Protein AF-A0A7Y5SRL6-F1 (afdb_monomer)

Solvent-accessible surface area (backbone atoms only — not comparable to full-atom values): 5273 Å² total; per-residue (Å²): 142,80,89,80,72,87,69,81,83,75,70,75,92,78,57,76,86,70,64,71,81,73,77,73,58,61,68,59,54,53,50,54,50,38,70,79,36,74,81,62,49,50,68,55,53,49,52,56,35,41,76,72,73,42,84,72,62,64,68,59,42,42,52,50,53,50,51,49,50,54,54,62,57,62,74,74,70,82,86,131

Structure (mmCIF, N/CA/C/O backbone):
data_AF-A0A7Y5SRL6-F1
#
_entry.id   AF-A0A7Y5SRL6-F1
#
loop_
_atom_site.group_PDB
_atom_site.id
_atom_site.type_symbol
_atom_site.label_atom_id
_atom_site.label_alt_id
_atom_site.label_comp_id
_atom_site.label_asym_id
_atom_site.label_entity_id
_atom_site.label_seq_id
_atom_site.pdbx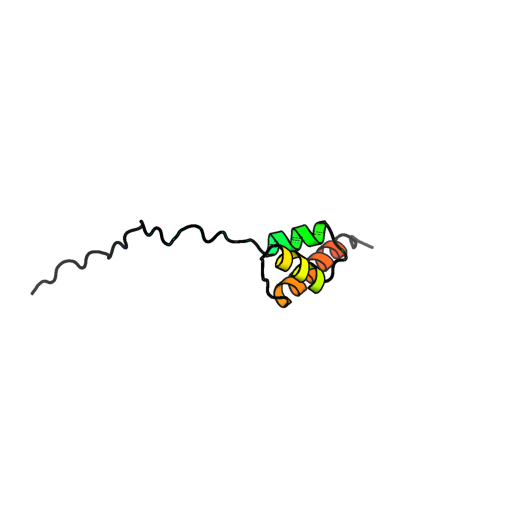_PDB_ins_code
_atom_site.Cartn_x
_atom_site.Cartn_y
_atom_site.Cartn_z
_atom_site.occupancy
_atom_site.B_iso_or_equiv
_atom_site.auth_seq_id
_atom_site.auth_comp_id
_atom_site.auth_asym_id
_atom_site.auth_atom_id
_atom_site.pdbx_PDB_model_num
ATOM 1 N N . MET A 1 1 ? 0.890 -31.923 56.245 1.00 51.62 1 MET A N 1
ATOM 2 C CA . MET A 1 1 ? 1.456 -30.749 55.544 1.00 51.62 1 MET A CA 1
ATOM 3 C C . MET A 1 1 ? 1.149 -31.017 54.091 1.00 51.62 1 MET A C 1
ATOM 5 O O . MET A 1 1 ? 1.918 -31.717 53.457 1.00 51.62 1 MET A O 1
ATOM 9 N N . ASP A 1 2 ? -0.010 -30.577 53.597 1.00 49.06 2 ASP A N 1
ATOM 10 C CA . ASP A 1 2 ? 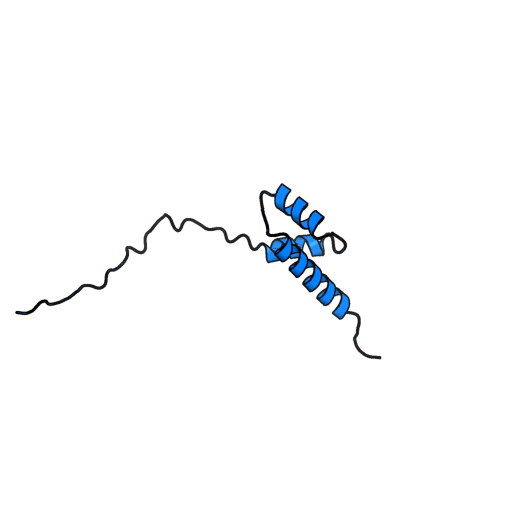-0.508 -31.021 52.290 1.00 49.06 2 ASP A CA 1
ATOM 11 C C . ASP A 1 2 ? -1.266 -29.862 51.626 1.00 49.06 2 ASP A C 1
ATOM 13 O O . ASP A 1 2 ? -2.449 -29.630 51.859 1.00 49.06 2 ASP A O 1
ATOM 17 N N . ILE A 1 3 ? -0.531 -29.069 50.846 1.00 52.22 3 ILE A N 1
ATOM 18 C CA . ILE A 1 3 ? -1.042 -27.996 49.981 1.00 52.22 3 ILE A CA 1
ATOM 19 C C . ILE A 1 3 ? -1.553 -28.632 48.686 1.00 52.22 3 ILE A C 1
ATOM 21 O O . ILE A 1 3 ? -0.839 -28.741 47.692 1.00 52.22 3 ILE A O 1
ATOM 25 N N . ALA A 1 4 ? -2.794 -29.107 48.723 1.00 55.22 4 ALA A N 1
ATOM 26 C CA . ALA A 1 4 ? -3.480 -29.625 47.552 1.00 55.22 4 ALA A CA 1
ATOM 27 C C . ALA A 1 4 ? -3.991 -28.477 46.664 1.00 55.22 4 ALA A C 1
ATOM 29 O O . ALA A 1 4 ? -4.835 -27.683 47.073 1.00 55.22 4 ALA A O 1
ATOM 30 N N . GLY A 1 5 ? -3.520 -28.460 45.416 1.00 48.62 5 GLY A N 1
ATOM 31 C CA . GLY A 1 5 ? -4.301 -27.988 44.274 1.00 48.62 5 GLY A CA 1
ATOM 32 C C . GLY A 1 5 ? -4.246 -26.492 43.982 1.00 48.62 5 GLY A C 1
ATOM 33 O O . GLY A 1 5 ? -5.239 -25.783 44.141 1.00 48.62 5 GLY A O 1
ATOM 34 N N . SER A 1 6 ? -3.131 -26.021 43.421 1.00 53.28 6 SER A N 1
ATOM 35 C CA . SER A 1 6 ? -3.157 -24.835 42.563 1.00 53.28 6 SER A CA 1
ATOM 36 C C . SER A 1 6 ? -4.100 -25.108 41.385 1.00 53.28 6 SER A C 1
ATOM 38 O O . SER A 1 6 ? -3.740 -25.809 40.442 1.00 53.28 6 SER A O 1
ATOM 40 N N . LYS A 1 7 ? -5.333 -24.593 41.461 1.00 64.50 7 LYS A N 1
ATOM 41 C CA . LYS A 1 7 ? -6.249 -24.518 40.317 1.00 64.50 7 LYS A CA 1
ATOM 42 C C . LYS A 1 7 ? -5.513 -23.849 39.147 1.00 64.50 7 LYS A C 1
ATOM 44 O O . LYS A 1 7 ? -4.824 -22.853 39.389 1.00 64.50 7 LYS A O 1
ATOM 49 N N . PRO A 1 8 ? -5.644 -24.341 37.903 1.00 56.97 8 PRO A N 1
ATOM 50 C CA . PRO A 1 8 ? -5.178 -23.575 36.761 1.00 56.97 8 PRO A CA 1
ATOM 51 C C . PRO A 1 8 ? -5.909 -22.233 36.789 1.00 56.97 8 PRO A C 1
ATOM 53 O O . PRO A 1 8 ? -7.121 -22.174 36.991 1.00 56.97 8 PRO A O 1
ATOM 56 N N . HIS A 1 9 ? -5.153 -21.147 36.672 1.00 58.62 9 HIS A N 1
ATOM 57 C CA . HIS A 1 9 ? -5.701 -19.809 36.537 1.00 58.62 9 HIS A CA 1
ATOM 58 C C . HIS A 1 9 ? -6.408 -19.748 35.177 1.00 58.62 9 HIS A C 1
ATOM 60 O O . HIS A 1 9 ? -5.801 -19.411 34.162 1.00 58.62 9 HIS A O 1
ATOM 66 N N . GLU A 1 10 ? -7.672 -20.170 35.140 1.00 55.47 10 GLU A N 1
ATOM 67 C CA . GLU A 1 10 ? -8.579 -19.930 34.025 1.00 55.47 10 GLU A CA 1
ATOM 68 C C . GLU A 1 10 ? -8.773 -18.418 33.944 1.00 55.47 10 GLU A C 1
ATOM 70 O O . GLU A 1 10 ? -9.609 -17.829 34.629 1.00 55.47 10 GLU A O 1
ATOM 75 N N . PHE A 1 11 ? -7.921 -17.771 33.148 1.00 59.25 11 PHE A N 1
ATOM 76 C CA . PHE A 1 11 ? -8.160 -16.407 32.712 1.00 59.25 11 PHE A CA 1
ATOM 77 C C . PHE A 1 11 ? -9.568 -16.374 32.109 1.00 59.25 11 PHE A C 1
ATOM 79 O O . PHE A 1 11 ? -9.827 -17.149 31.183 1.00 59.25 11 PHE A O 1
ATOM 86 N N . PRO A 1 12 ? -10.484 -15.521 32.601 1.00 56.06 12 PRO A N 1
ATOM 87 C CA . PRO A 1 12 ? -11.810 -15.420 32.022 1.00 56.06 12 PRO A CA 1
ATOM 88 C C . PRO A 1 12 ? -11.655 -15.036 30.552 1.00 56.06 12 PRO A C 1
ATOM 90 O O . PRO A 1 12 ? -11.204 -13.942 30.211 1.00 56.06 12 PRO A O 1
ATOM 93 N N . SER A 1 13 ? -12.006 -15.979 29.680 1.00 56.22 13 SER A N 1
ATOM 94 C CA . SER A 1 13 ? -11.927 -15.882 28.221 1.00 56.22 13 SER A CA 1
ATOM 95 C C . SER A 1 13 ? -12.984 -14.931 27.630 1.00 56.22 13 SER A C 1
ATOM 97 O O . SER A 1 13 ? -13.372 -15.083 26.475 1.00 56.22 13 SER A O 1
ATOM 99 N N . ASP A 1 14 ? -13.439 -13.952 28.412 1.00 53.16 14 ASP A N 1
ATOM 100 C CA . ASP A 1 14 ? -14.485 -12.986 28.075 1.00 53.16 14 ASP A CA 1
ATOM 101 C C . ASP A 1 14 ? -14.014 -11.572 28.441 1.00 53.16 14 ASP A C 1
ATOM 103 O O . ASP A 1 14 ? -14.557 -10.847 29.270 1.00 53.16 14 ASP A O 1
ATOM 107 N N . ALA A 1 15 ? -12.872 -11.219 27.867 1.00 56.38 15 ALA A N 1
ATOM 108 C CA . ALA A 1 15 ? -12.283 -9.901 27.951 1.00 56.38 15 ALA A CA 1
ATOM 109 C C . ALA A 1 15 ? -12.774 -9.062 26.7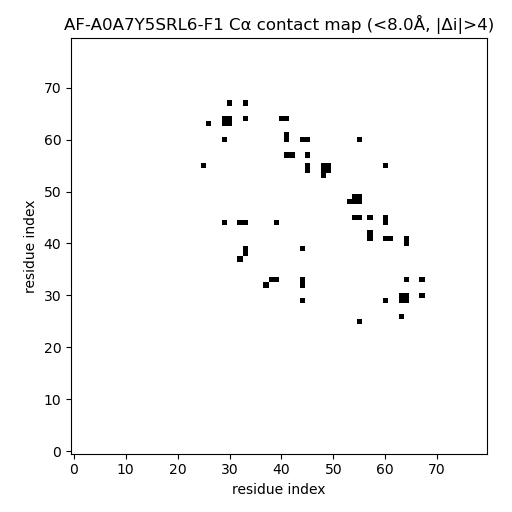51 1.00 56.38 15 ALA A C 1
ATOM 111 O O . ALA A 1 15 ? -12.220 -9.205 25.656 1.00 56.38 15 ALA A O 1
ATOM 112 N N . PRO A 1 16 ? -13.755 -8.150 26.909 1.00 54.25 16 PRO A N 1
ATOM 113 C CA . PRO A 1 16 ? -14.267 -7.323 25.807 1.00 54.25 16 PRO A CA 1
ATOM 114 C C . PRO A 1 16 ? -13.226 -6.334 25.253 1.00 54.25 16 PRO A C 1
ATOM 116 O O . PRO A 1 16 ? -13.435 -5.729 24.207 1.00 54.25 16 PRO A O 1
ATOM 119 N N . TRP A 1 17 ? -12.064 -6.197 25.899 1.00 52.25 17 TRP A N 1
ATOM 120 C CA . TRP A 1 17 ? -10.934 -5.417 25.384 1.00 52.25 17 TRP A CA 1
ATOM 121 C C . TRP A 1 17 ? -10.196 -6.097 24.218 1.00 52.25 17 TRP A C 1
ATOM 123 O O . TRP A 1 17 ? -9.373 -5.465 23.564 1.00 52.25 17 TRP A O 1
ATOM 133 N N . ARG A 1 18 ? -10.545 -7.348 23.878 1.00 48.53 18 ARG A N 1
ATOM 134 C CA . ARG A 1 18 ? -10.220 -7.972 22.583 1.00 48.53 18 ARG A CA 1
ATOM 135 C C . ARG A 1 18 ? -11.121 -7.489 21.437 1.00 48.53 18 ARG A C 1
ATOM 137 O O . ARG A 1 18 ? -11.150 -8.121 20.381 1.00 48.53 18 ARG A O 1
ATOM 144 N N . ALA A 1 19 ? -11.854 -6.390 21.623 1.00 50.00 19 ALA A N 1
ATOM 145 C CA . ALA A 1 19 ? -12.622 -5.738 20.576 1.00 50.00 19 ALA A CA 1
ATOM 146 C C . ALA A 1 19 ? -11.710 -5.347 19.404 1.00 50.00 19 ALA A C 1
ATOM 148 O O . ALA A 1 19 ? -11.038 -4.322 19.405 1.00 50.00 19 ALA A O 1
ATOM 149 N N . VAL A 1 20 ? -11.719 -6.221 18.399 1.00 51.50 20 VAL A N 1
ATOM 150 C CA . VAL A 1 20 ? -11.528 -5.921 16.983 1.00 51.50 20 VAL A CA 1
ATOM 151 C C . VAL A 1 20 ? -10.331 -5.012 16.726 1.00 51.50 20 VAL A C 1
ATOM 153 O O . VAL A 1 20 ? -10.454 -3.900 16.215 1.00 51.50 20 VAL A O 1
ATOM 156 N N . GLN A 1 21 ? -9.132 -5.527 16.993 1.00 50.62 21 GLN A N 1
ATOM 157 C CA . GLN A 1 21 ? -7.954 -5.032 16.297 1.00 50.62 21 GLN A CA 1
ATOM 158 C C . GLN A 1 21 ? -8.129 -5.446 14.832 1.00 50.62 21 GLN A C 1
ATOM 160 O O . GLN 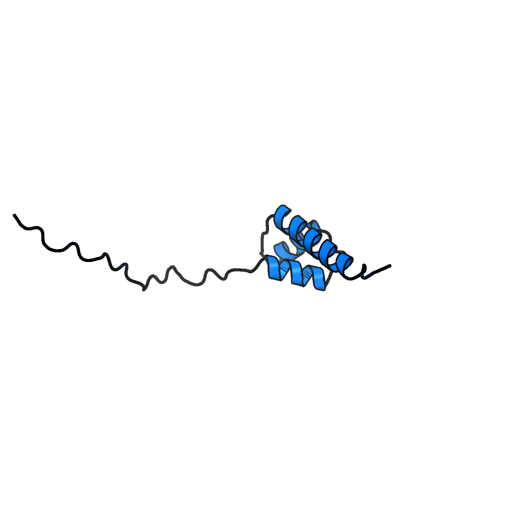A 1 21 ? -7.693 -6.518 14.413 1.00 50.62 21 GLN A O 1
ATOM 165 N N . ARG A 1 22 ? -8.898 -4.644 14.085 1.00 54.75 22 ARG A N 1
ATOM 166 C CA . ARG A 1 22 ? -9.116 -4.776 12.648 1.00 54.75 22 ARG A CA 1
ATOM 167 C C . ARG A 1 22 ? -7.716 -4.729 12.058 1.00 54.75 22 ARG A C 1
ATOM 169 O O . ARG A 1 22 ? -7.114 -3.661 11.991 1.00 54.75 22 ARG A O 1
ATOM 176 N N . ARG A 1 23 ? -7.139 -5.899 11.782 1.00 61.88 23 ARG A N 1
ATOM 177 C CA . ARG A 1 23 ? -5.817 -6.009 11.177 1.00 61.88 23 ARG A CA 1
ATOM 178 C C . ARG A 1 23 ? -5.975 -5.402 9.798 1.00 61.88 23 ARG A C 1
ATOM 180 O O . ARG A 1 23 ? -6.526 -6.021 8.901 1.00 61.88 23 ARG A O 1
ATOM 187 N N . ILE A 1 24 ? -5.626 -4.129 9.683 1.00 68.88 24 ILE A N 1
ATOM 188 C CA . ILE A 1 24 ? -5.551 -3.472 8.395 1.00 68.88 24 ILE A CA 1
ATOM 189 C C . ILE A 1 24 ? -4.371 -4.141 7.706 1.00 68.88 24 ILE A C 1
ATOM 191 O O . ILE A 1 24 ? -3.223 -3.957 8.11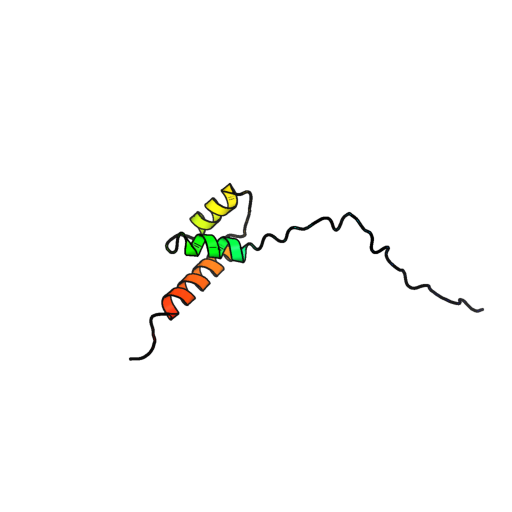1 1.00 68.88 24 ILE A O 1
ATOM 195 N N . ASP A 1 25 ? -4.663 -4.980 6.716 1.00 81.69 25 ASP A N 1
ATOM 196 C CA . ASP A 1 25 ? -3.647 -5.632 5.904 1.00 81.69 25 ASP A CA 1
ATOM 197 C C . ASP A 1 25 ? -2.999 -4.594 4.991 1.00 81.69 25 ASP A C 1
ATOM 199 O O . ASP A 1 25 ? -3.322 -4.444 3.814 1.00 81.69 25 ASP A O 1
ATOM 203 N N . THR A 1 26 ? -2.048 -3.857 5.555 1.00 80.06 26 THR A N 1
ATOM 204 C CA . THR A 1 26 ? -1.309 -2.799 4.873 1.00 80.06 26 THR A CA 1
ATOM 205 C C . THR A 1 26 ? -0.687 -3.278 3.564 1.00 80.06 26 THR A C 1
ATOM 207 O O . THR A 1 26 ? -0.691 -2.554 2.572 1.00 80.06 26 THR A O 1
ATOM 210 N N . LYS A 1 27 ? -0.207 -4.530 3.529 1.00 84.31 27 LYS A N 1
ATOM 211 C CA . LYS A 1 27 ? 0.310 -5.151 2.304 1.00 84.31 27 LYS A CA 1
ATOM 212 C C . LYS A 1 27 ? -0.763 -5.237 1.217 1.00 84.31 27 LYS A C 1
ATOM 214 O O . LYS A 1 27 ? -0.472 -4.910 0.072 1.00 84.31 27 LYS A O 1
ATOM 219 N N . ALA A 1 28 ? -1.979 -5.657 1.563 1.00 86.81 28 ALA A N 1
ATOM 220 C CA . ALA A 1 28 ? -3.073 -5.772 0.604 1.00 86.81 28 ALA A CA 1
ATOM 221 C C . ALA A 1 28 ? -3.459 -4.400 0.036 1.00 86.81 28 ALA A C 1
ATOM 223 O O . ALA A 1 28 ? -3.631 -4.274 -1.171 1.00 86.81 28 ALA A O 1
ATOM 224 N N . LEU A 1 29 ? -3.496 -3.364 0.878 1.00 87.69 29 LEU A N 1
ATOM 225 C CA . LEU A 1 29 ? -3.797 -1.995 0.448 1.00 87.69 29 LEU A CA 1
ATOM 226 C C . LEU A 1 29 ? -2.724 -1.410 -0.476 1.00 87.69 29 LEU A C 1
ATOM 228 O O . LEU A 1 29 ? -3.046 -0.816 -1.500 1.00 87.69 29 LEU A O 1
ATOM 232 N N . VAL A 1 30 ? -1.445 -1.600 -0.140 1.00 88.25 30 VAL A N 1
ATOM 233 C CA . VAL A 1 30 ? -0.329 -1.162 -0.993 1.00 88.25 30 VAL A CA 1
ATOM 234 C C . VAL A 1 30 ? -0.379 -1.872 -2.347 1.00 88.25 30 VAL A C 1
ATOM 236 O O . VAL A 1 30 ? -0.195 -1.232 -3.377 1.00 88.25 30 VAL A O 1
ATOM 239 N N . LEU A 1 31 ? -0.654 -3.179 -2.365 1.00 87.56 31 LEU A N 1
ATOM 240 C CA . LEU A 1 31 ? -0.762 -3.943 -3.608 1.00 87.56 31 LEU A CA 1
ATOM 241 C C . LEU A 1 31 ? -1.978 -3.531 -4.448 1.00 87.56 31 LEU A C 1
ATOM 243 O O . LEU A 1 31 ? -1.837 -3.426 -5.660 1.00 87.56 31 LEU A O 1
ATOM 247 N N . ASP A 1 32 ? -3.132 -3.263 -3.834 1.00 90.06 32 ASP A N 1
ATOM 248 C CA . ASP A 1 32 ? -4.319 -2.741 -4.530 1.00 90.06 32 ASP A CA 1
ATOM 249 C C . ASP A 1 32 ? -4.028 -1.381 -5.189 1.00 90.06 32 ASP A C 1
ATOM 251 O O . ASP A 1 32 ? -4.324 -1.181 -6.370 1.00 90.06 32 ASP A O 1
ATOM 255 N N . LEU A 1 33 ? -3.354 -0.475 -4.471 1.00 89.31 33 LEU A N 1
ATOM 256 C CA . LEU A 1 33 ? -2.925 0.809 -5.029 1.00 89.31 33 LEU A CA 1
ATOM 257 C C . LEU A 1 33 ? -1.918 0.636 -6.170 1.00 89.31 33 LEU A C 1
ATOM 259 O O . LEU A 1 33 ? -2.033 1.324 -7.178 1.00 89.31 33 LEU A O 1
ATOM 263 N N . LEU A 1 34 ? -0.976 -0.302 -6.058 1.00 89.06 34 LEU A N 1
ATOM 264 C CA . LEU A 1 34 ? -0.005 -0.598 -7.118 1.00 89.06 34 LEU A CA 1
ATOM 265 C C . LEU A 1 34 ? -0.621 -1.304 -8.332 1.00 89.06 34 LEU A C 1
ATOM 267 O O . LEU A 1 34 ? -0.095 -1.194 -9.434 1.00 89.06 34 LEU A O 1
ATOM 271 N N . GLN A 1 35 ? -1.732 -2.020 -8.168 1.00 87.75 35 GLN A N 1
ATOM 272 C CA . GLN A 1 35 ? -2.481 -2.572 -9.299 1.00 87.75 35 GLN A CA 1
ATOM 273 C C . GLN A 1 35 ? -3.203 -1.473 -10.081 1.00 87.75 35 GLN A C 1
ATOM 275 O O . GLN A 1 35 ? -3.215 -1.506 -11.308 1.00 87.75 35 GLN A O 1
ATOM 280 N N . LYS A 1 36 ? -3.768 -0.485 -9.377 1.00 88.38 36 LYS A N 1
ATOM 281 C CA . LYS A 1 36 ? -4.444 0.675 -9.984 1.00 88.38 36 LYS A CA 1
ATOM 282 C C . LYS A 1 36 ? -3.455 1.693 -10.555 1.00 88.38 36 LYS A C 1
ATOM 284 O O . LYS A 1 36 ? -3.724 2.300 -11.587 1.00 88.38 36 LYS A O 1
ATOM 289 N N . HIS A 1 37 ? -2.309 1.851 -9.897 1.00 88.50 37 HIS A N 1
ATOM 290 C CA . HIS A 1 37 ? -1.250 2.794 -10.241 1.00 88.50 37 HIS A CA 1
ATOM 291 C C . HIS A 1 37 ? 0.116 2.080 -10.256 1.00 88.50 37 HIS A C 1
ATOM 293 O O . HIS A 1 37 ? 0.914 2.245 -9.331 1.00 88.50 37 HIS A O 1
ATOM 299 N N . PRO A 1 38 ? 0.420 1.282 -11.297 1.00 84.56 38 PRO A N 1
ATOM 300 C CA . PRO A 1 38 ? 1.657 0.492 -11.360 1.00 84.56 38 PRO A CA 1
ATOM 301 C C . PRO A 1 38 ? 2.936 1.337 -11.389 1.00 84.56 38 PRO A C 1
ATOM 303 O O . PRO A 1 38 ? 4.005 0.867 -10.991 1.00 84.56 38 PRO A O 1
ATOM 306 N N . GLU A 1 39 ? 2.826 2.589 -11.826 1.00 87.19 39 GLU A N 1
ATOM 307 C CA . GLU A 1 39 ? 3.941 3.532 -11.924 1.00 87.19 39 GLU A CA 1
ATOM 308 C C . GLU A 1 39 ? 4.127 4.384 -10.663 1.00 87.19 39 GLU A C 1
ATOM 310 O O . GLU A 1 39 ? 5.174 5.018 -10.524 1.00 87.19 39 GLU A O 1
ATOM 315 N N . ALA A 1 40 ? 3.174 4.349 -9.720 1.00 88.19 40 ALA A N 1
ATOM 316 C CA . ALA A 1 40 ? 3.210 5.184 -8.524 1.00 88.19 40 ALA A CA 1
ATOM 317 C C . ALA A 1 40 ? 4.507 4.987 -7.728 1.00 88.19 40 ALA A C 1
ATOM 319 O O . ALA A 1 40 ? 4.996 3.863 -7.528 1.00 88.19 40 ALA A O 1
ATOM 320 N N . ALA A 1 41 ? 5.064 6.102 -7.267 1.00 89.81 41 ALA A N 1
ATOM 321 C CA . ALA A 1 41 ? 6.215 6.104 -6.384 1.00 89.81 41 ALA A CA 1
ATOM 322 C C . ALA A 1 41 ? 5.812 5.677 -4.956 1.00 89.81 41 ALA A C 1
ATOM 324 O O . ALA A 1 41 ? 4.666 5.874 -4.544 1.00 89.81 41 ALA A O 1
ATOM 325 N N . PRO A 1 42 ? 6.745 5.127 -4.157 1.00 88.62 42 PRO A N 1
ATOM 326 C CA . PRO A 1 42 ? 6.484 4.787 -2.757 1.00 88.62 42 PRO A CA 1
ATOM 327 C C . PRO A 1 42 ? 5.897 5.952 -1.945 1.00 88.62 42 PRO A C 1
ATOM 329 O O . PRO A 1 42 ? 4.970 5.743 -1.166 1.00 88.62 42 PRO A O 1
ATOM 332 N N . ASP A 1 43 ? 6.384 7.175 -2.161 1.00 89.44 43 ASP A N 1
ATOM 333 C CA . ASP A 1 43 ? 5.884 8.385 -1.499 1.00 89.44 43 ASP A CA 1
ATOM 334 C C . ASP A 1 43 ? 4.439 8.726 -1.888 1.00 89.44 43 ASP A C 1
ATOM 336 O O . ASP A 1 43 ? 3.644 9.130 -1.040 1.00 89.44 43 ASP A O 1
ATOM 340 N N . GLU A 1 44 ? 4.057 8.501 -3.148 1.00 91.25 44 GLU A N 1
ATOM 341 C CA . GLU A 1 44 ? 2.677 8.699 -3.605 1.00 91.25 44 GLU A CA 1
ATOM 342 C C . GLU A 1 44 ? 1.738 7.672 -2.972 1.00 91.25 44 GLU A C 1
ATOM 344 O O . GLU A 1 44 ? 0.665 8.025 -2.482 1.00 91.25 44 GLU A O 1
ATOM 349 N N . ILE A 1 45 ? 2.163 6.405 -2.912 1.00 90.12 45 ILE A N 1
ATOM 350 C CA . ILE A 1 45 ? 1.427 5.342 -2.216 1.00 90.12 45 ILE A CA 1
ATOM 351 C C . ILE A 1 45 ? 1.260 5.697 -0.732 1.00 90.12 45 ILE A C 1
ATOM 353 O O . ILE A 1 45 ? 0.161 5.569 -0.188 1.00 90.12 45 ILE A O 1
ATOM 357 N N . ALA A 1 46 ? 2.315 6.195 -0.083 1.00 89.94 46 ALA A N 1
ATOM 358 C CA . ALA A 1 46 ? 2.262 6.643 1.305 1.00 89.94 46 ALA A CA 1
ATOM 359 C C . ALA A 1 46 ? 1.267 7.796 1.494 1.00 89.94 46 ALA A C 1
ATOM 361 O O . ALA A 1 46 ? 0.449 7.753 2.412 1.00 89.94 46 ALA A O 1
ATOM 362 N N . ALA A 1 47 ? 1.279 8.789 0.602 1.00 90.88 47 ALA A N 1
ATOM 363 C CA . ALA A 1 47 ? 0.344 9.909 0.637 1.0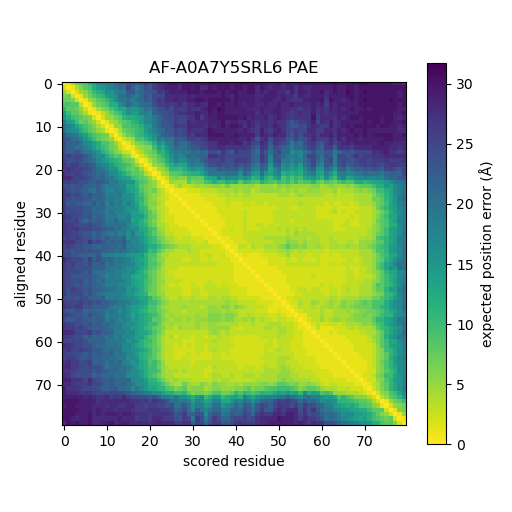0 90.88 47 ALA A CA 1
ATOM 364 C C . ALA A 1 47 ? -1.115 9.457 0.439 1.00 90.88 47 ALA A C 1
ATOM 366 O O . ALA A 1 47 ? -2.012 9.942 1.130 1.00 90.88 47 ALA A O 1
ATOM 367 N N . MET A 1 48 ? -1.368 8.501 -0.461 1.00 89.38 48 MET A N 1
ATOM 368 C CA . MET A 1 48 ? -2.705 7.936 -0.688 1.00 89.38 48 MET A CA 1
ATOM 369 C C . MET A 1 48 ? -3.227 7.159 0.528 1.00 89.38 48 MET A C 1
ATOM 371 O O . MET A 1 48 ? -4.393 7.302 0.905 1.00 89.38 48 MET A O 1
ATOM 375 N N . LEU A 1 49 ? -2.361 6.389 1.192 1.00 88.31 49 LEU A N 1
ATOM 376 C CA . LEU A 1 49 ? -2.708 5.680 2.427 1.00 88.31 49 LEU A CA 1
ATOM 377 C C . LEU A 1 49 ? -2.931 6.652 3.591 1.00 88.31 49 LEU A C 1
ATOM 379 O O . LEU A 1 49 ? -3.917 6.520 4.319 1.00 88.31 49 LEU A O 1
ATOM 383 N N . ALA A 1 50 ? -2.098 7.687 3.705 1.00 88.94 50 ALA A N 1
ATOM 384 C CA . ALA A 1 50 ? -2.238 8.725 4.721 1.00 88.94 50 ALA A CA 1
ATOM 385 C C . ALA A 1 50 ? -3.563 9.493 4.588 1.00 88.94 50 ALA A C 1
ATOM 387 O O . ALA A 1 50 ? -4.218 9.750 5.598 1.00 88.94 50 ALA A O 1
ATOM 388 N N . ARG A 1 51 ? -4.021 9.784 3.358 1.00 87.88 51 ARG A N 1
ATOM 389 C CA . ARG A 1 51 ? -5.356 10.370 3.100 1.00 87.88 51 ARG A CA 1
ATOM 390 C C . ARG A 1 51 ? -6.504 9.493 3.599 1.00 87.88 51 ARG A C 1
ATOM 392 O O . ARG A 1 51 ? -7.554 10.016 3.951 1.00 87.88 51 ARG A O 1
ATOM 399 N N . SER A 1 52 ? -6.295 8.180 3.661 1.00 83.69 52 SER A N 1
ATOM 400 C CA . SER A 1 52 ? -7.261 7.216 4.205 1.00 83.69 52 SER A CA 1
ATOM 401 C C . SER A 1 52 ? -7.125 7.021 5.723 1.00 83.69 52 SER A C 1
ATOM 403 O O . SER A 1 52 ? -7.770 6.141 6.288 1.00 83.69 52 SER A O 1
ATOM 405 N N . GLY A 1 53 ? -6.275 7.810 6.394 1.00 85.56 53 GLY A N 1
ATOM 406 C CA . GLY A 1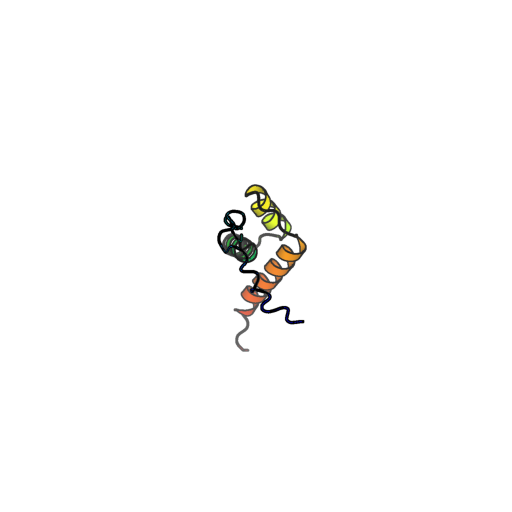 53 ? -5.990 7.693 7.827 1.00 85.56 53 GLY A CA 1
ATOM 407 C C . GLY A 1 53 ? -5.041 6.544 8.180 1.00 85.56 53 GLY A C 1
ATOM 408 O O . GLY A 1 53 ? -4.920 6.187 9.351 1.00 85.56 53 GLY A O 1
ATOM 409 N N . ILE A 1 54 ? -4.367 5.952 7.189 1.00 84.12 54 ILE A N 1
ATOM 410 C CA . ILE A 1 54 ? -3.507 4.780 7.366 1.00 84.12 54 ILE A CA 1
ATOM 411 C C . I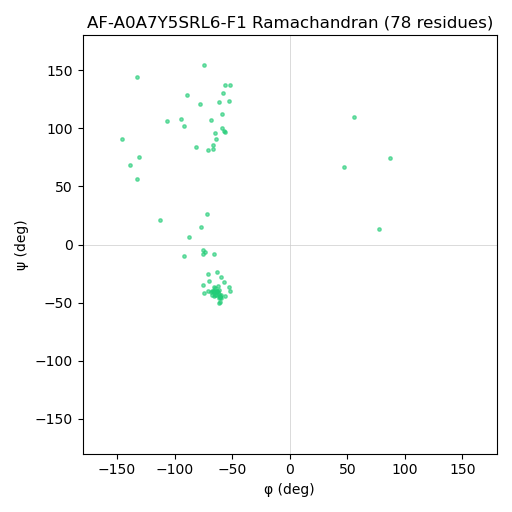LE A 1 54 ? -2.053 5.227 7.269 1.00 84.12 54 ILE A C 1
ATOM 413 O O . ILE A 1 54 ? -1.541 5.525 6.192 1.00 84.12 54 ILE A O 1
ATOM 417 N N . GLN A 1 55 ? -1.375 5.260 8.412 1.00 83.56 55 GLN A N 1
ATOM 418 C CA . GLN A 1 55 ? 0.055 5.532 8.464 1.00 83.56 55 GLN A CA 1
ATOM 419 C C . GLN A 1 55 ? 0.834 4.230 8.337 1.00 83.56 55 GLN A C 1
ATOM 421 O O . GLN A 1 55 ? 0.592 3.258 9.053 1.00 83.56 55 GLN A O 1
ATOM 426 N N . VAL A 1 56 ? 1.782 4.216 7.410 1.00 82.56 56 VAL A N 1
ATOM 427 C CA . VAL A 1 56 ? 2.591 3.045 7.093 1.00 82.56 56 VAL A CA 1
ATOM 428 C C . VAL A 1 56 ? 4.045 3.469 7.033 1.00 82.56 56 VAL A C 1
ATOM 430 O O . VAL A 1 56 ? 4.365 4.560 6.571 1.00 82.56 56 VAL A O 1
ATOM 433 N N . ASN A 1 57 ? 4.938 2.590 7.478 1.00 86.19 57 ASN A N 1
ATOM 434 C CA . ASN A 1 57 ? 6.367 2.816 7.347 1.00 86.19 57 ASN A CA 1
ATOM 435 C C . ASN A 1 57 ? 6.760 2.913 5.857 1.00 86.19 57 ASN A C 1
ATOM 437 O O . ASN A 1 57 ? 6.544 1.968 5.096 1.00 86.19 57 ASN A O 1
ATOM 441 N N . GLY A 1 58 ? 7.376 4.027 5.451 1.00 85.44 58 GLY A N 1
ATOM 442 C CA . GLY A 1 58 ? 7.820 4.245 4.070 1.00 85.44 58 GLY A CA 1
ATOM 443 C C . GLY A 1 58 ? 8.785 3.168 3.562 1.00 85.44 58 GLY A C 1
ATOM 444 O O . GLY A 1 58 ? 8.705 2.771 2.403 1.00 85.44 58 GLY A O 1
ATOM 445 N N . MET A 1 59 ? 9.621 2.598 4.437 1.00 87.81 59 MET A N 1
ATOM 446 C CA . MET A 1 59 ? 10.515 1.488 4.091 1.00 87.81 59 MET A CA 1
ATOM 447 C C . MET A 1 59 ? 9.737 0.215 3.728 1.00 87.81 59 MET A C 1
ATOM 449 O O . MET A 1 59 ? 10.109 -0.489 2.789 1.00 87.81 59 MET A O 1
ATOM 453 N N . LEU A 1 60 ? 8.623 -0.056 4.420 1.00 86.75 60 LEU A N 1
ATOM 454 C CA . LEU A 1 60 ? 7.736 -1.173 4.087 1.00 86.75 60 LEU A CA 1
ATOM 455 C C . LEU A 1 60 ? 7.087 -0.957 2.716 1.00 86.75 60 LEU A C 1
ATOM 457 O O . LEU A 1 60 ? 7.045 -1.882 1.908 1.00 86.75 60 LEU A O 1
ATOM 461 N N . ILE A 1 61 ? 6.619 0.263 2.439 1.00 88.69 61 ILE A N 1
ATOM 462 C CA . ILE A 1 61 ? 6.040 0.608 1.135 1.00 88.69 61 ILE A CA 1
ATOM 463 C C . ILE A 1 61 ? 7.088 0.434 0.035 1.00 88.69 61 ILE A C 1
ATOM 465 O O . ILE A 1 61 ? 6.825 -0.265 -0.938 1.00 88.69 61 ILE A O 1
ATOM 469 N N . ALA A 1 62 ? 8.287 0.996 0.201 1.00 90.06 62 ALA A N 1
ATOM 470 C CA . ALA A 1 62 ? 9.368 0.882 -0.775 1.00 90.06 62 ALA A CA 1
ATOM 471 C C . ALA A 1 62 ? 9.719 -0.585 -1.079 1.00 90.06 62 ALA A C 1
ATOM 473 O O . ALA A 1 62 ? 9.825 -0.967 -2.247 1.00 90.06 62 ALA A O 1
ATOM 474 N N . HIS A 1 63 ? 9.812 -1.426 -0.043 1.00 90.31 63 HIS A N 1
ATOM 475 C CA . HIS A 1 63 ? 10.039 -2.860 -0.209 1.00 90.31 63 HIS A CA 1
ATOM 476 C C . HIS A 1 63 ? 8.911 -3.539 -1.008 1.00 90.31 63 HIS A C 1
ATOM 478 O O . HIS A 1 63 ? 9.183 -4.308 -1.931 1.00 90.31 63 HIS A O 1
ATOM 484 N N . LEU A 1 64 ? 7.645 -3.234 -0.703 1.00 89.19 64 LEU A N 1
ATOM 485 C CA . LEU A 1 64 ? 6.484 -3.795 -1.405 1.00 89.19 64 LEU A CA 1
ATOM 486 C C . LEU A 1 64 ? 6.394 -3.336 -2.866 1.00 89.19 64 LEU A C 1
ATOM 488 O O . LEU A 1 64 ? 6.112 -4.153 -3.742 1.00 89.19 64 LEU A O 1
ATOM 492 N N . VAL A 1 65 ? 6.688 -2.066 -3.146 1.00 88.81 65 VAL A N 1
ATOM 493 C CA . VAL A 1 65 ? 6.754 -1.511 -4.508 1.00 88.81 65 VAL A CA 1
ATOM 494 C C . VAL A 1 65 ? 7.841 -2.222 -5.316 1.00 88.81 65 VAL A C 1
ATOM 496 O O . VAL A 1 65 ? 7.605 -2.650 -6.446 1.00 88.81 65 VAL A O 1
ATOM 499 N N . GLN A 1 66 ? 9.026 -2.414 -4.732 1.00 89.25 66 GLN A N 1
ATOM 500 C CA . GLN A 1 66 ? 10.129 -3.116 -5.387 1.00 89.25 66 GLN A CA 1
ATOM 501 C C . GLN A 1 66 ? 9.811 -4.602 -5.621 1.00 89.25 66 GLN A C 1
ATOM 503 O O . GLN A 1 66 ? 10.127 -5.144 -6.680 1.00 89.25 66 GLN A O 1
ATOM 508 N N . GLU A 1 67 ? 9.184 -5.284 -4.656 1.00 88.88 67 GLU A N 1
ATOM 509 C CA . GLU A 1 67 ? 8.697 -6.663 -4.804 1.00 88.88 67 GLU A CA 1
ATOM 510 C C . GLU A 1 67 ? 7.670 -6.773 -5.938 1.00 88.88 67 GLU A C 1
ATOM 512 O O . GLU A 1 67 ? 7.805 -7.645 -6.801 1.00 88.88 67 GLU A O 1
ATOM 517 N N . TYR A 1 68 ? 6.702 -5.853 -5.989 1.00 87.44 68 TYR A N 1
ATOM 518 C CA . TYR A 1 68 ? 5.684 -5.796 -7.035 1.00 87.44 68 TYR A CA 1
ATOM 519 C C . TYR A 1 68 ? 6.301 -5.594 -8.420 1.00 87.44 68 TYR A C 1
ATOM 521 O O . TYR A 1 68 ? 6.045 -6.388 -9.321 1.00 87.44 68 TYR A O 1
ATOM 529 N N . ARG A 1 69 ? 7.197 -4.611 -8.579 1.00 84.94 69 ARG A N 1
ATOM 530 C CA . ARG A 1 69 ? 7.894 -4.346 -9.850 1.00 84.94 69 ARG A CA 1
ATOM 531 C C . ARG A 1 69 ? 8.768 -5.518 -10.288 1.00 84.94 69 ARG A C 1
ATOM 533 O O . ARG A 1 69 ? 8.748 -5.890 -11.456 1.00 84.94 69 ARG A O 1
ATOM 540 N N . ARG A 1 70 ? 9.480 -6.167 -9.358 1.00 84.81 70 ARG A N 1
ATOM 541 C CA . ARG A 1 70 ? 10.236 -7.398 -9.653 1.00 84.81 70 ARG A CA 1
ATOM 542 C C . ARG A 1 70 ? 9.326 -8.537 -10.101 1.00 84.81 70 ARG A C 1
ATOM 544 O O . ARG A 1 70 ? 9.747 -9.343 -10.924 1.00 84.81 70 ARG A O 1
ATOM 551 N N . LYS A 1 71 ? 8.114 -8.649 -9.553 1.00 82.00 71 LYS A N 1
ATOM 552 C CA . LYS A 1 71 ? 7.143 -9.677 -9.951 1.00 82.00 71 LYS A CA 1
ATOM 553 C C . LYS A 1 71 ? 6.504 -9.358 -11.305 1.00 82.00 71 LYS A C 1
ATOM 555 O O . LYS A 1 71 ? 6.402 -10.256 -12.130 1.00 82.00 71 LYS A O 1
ATOM 560 N N . ALA A 1 72 ? 6.154 -8.096 -11.548 1.00 76.19 72 ALA A N 1
ATOM 561 C CA . ALA A 1 72 ? 5.623 -7.621 -12.824 1.00 76.19 72 ALA A CA 1
ATOM 562 C C . ALA A 1 72 ? 6.654 -7.766 -13.959 1.00 76.19 72 ALA A C 1
ATOM 564 O O . ALA A 1 72 ? 6.328 -8.288 -15.019 1.00 76.19 72 ALA A O 1
ATOM 565 N N . GLY A 1 73 ? 7.920 -7.410 -13.711 1.00 67.00 73 GLY A N 1
ATOM 566 C CA . GLY A 1 73 ? 9.009 -7.566 -14.681 1.00 67.00 73 GLY A CA 1
ATOM 567 C C . GLY A 1 73 ? 9.419 -9.022 -14.934 1.00 67.00 73 GLY A C 1
ATOM 568 O O . GLY A 1 73 ? 9.781 -9.375 -16.051 1.00 67.00 73 GLY A O 1
ATOM 569 N N . ARG A 1 74 ? 9.302 -9.911 -13.935 1.00 55.78 74 ARG A N 1
ATOM 570 C CA . ARG A 1 74 ? 9.588 -11.350 -14.105 1.00 55.78 74 ARG A CA 1
ATOM 571 C C . ARG A 1 74 ? 8.511 -12.130 -14.868 1.00 55.78 74 ARG A C 1
ATOM 573 O O . ARG A 1 74 ? 8.739 -13.294 -15.177 1.00 55.78 74 ARG A O 1
ATOM 580 N N . GLY A 1 75 ? 7.390 -11.503 -15.224 1.00 52.59 75 GLY A N 1
ATOM 581 C CA . GLY A 1 75 ? 6.437 -12.056 -16.193 1.00 52.59 75 GLY A CA 1
ATOM 582 C C . GLY A 1 75 ? 6.895 -11.952 -17.656 1.00 52.59 75 GLY A C 1
ATOM 583 O O . GLY A 1 75 ? 6.247 -12.531 -18.519 1.00 52.59 75 GLY A O 1
ATOM 584 N N . 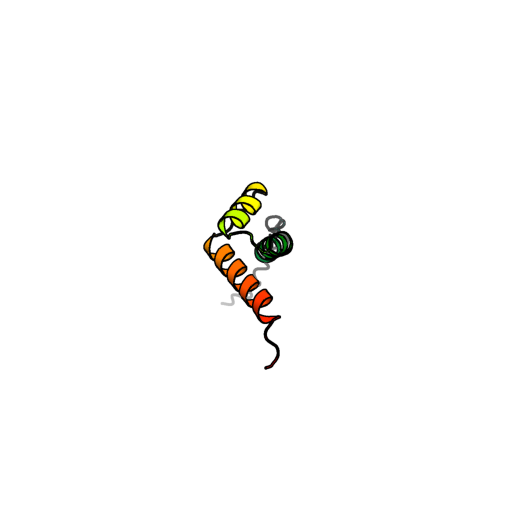GLY A 1 76 ? 7.994 -11.237 -17.942 1.00 46.66 76 GLY A N 1
ATOM 585 C CA . GLY A 1 76 ? 8.489 -10.956 -19.299 1.00 46.66 76 GLY A CA 1
ATOM 586 C C . GLY A 1 76 ? 9.825 -11.612 -19.668 1.00 46.66 76 GLY A C 1
ATOM 587 O O . GLY A 1 76 ? 10.514 -11.128 -20.559 1.00 46.66 76 GLY A O 1
ATOM 588 N N . SER A 1 77 ? 10.245 -12.681 -18.989 1.00 50.19 77 SER A N 1
ATOM 589 C CA . SER A 1 77 ? 11.448 -13.435 -19.381 1.00 50.19 77 SER A CA 1
ATOM 590 C C . SER A 1 77 ? 11.218 -14.937 -19.246 1.00 50.19 77 SER A C 1
ATOM 592 O O . SER A 1 77 ? 11.783 -15.606 -18.386 1.00 50.19 77 SER A O 1
ATOM 594 N N . ILE A 1 78 ? 10.353 -15.459 -20.113 1.00 57.41 78 ILE A N 1
ATOM 595 C CA . ILE A 1 78 ? 10.370 -16.865 -20.512 1.00 57.41 78 ILE A CA 1
ATOM 596 C C . ILE A 1 78 ? 11.183 -16.972 -21.806 1.00 57.41 78 ILE A C 1
ATOM 598 O O . ILE A 1 78 ? 10.723 -16.538 -22.851 1.00 57.41 78 ILE A O 1
ATOM 602 N N . HIS A 1 79 ? 12.381 -17.545 -21.672 1.00 45.31 79 HIS A N 1
ATOM 603 C CA . HIS A 1 79 ? 13.162 -18.265 -22.687 1.00 45.31 79 HIS A CA 1
ATOM 604 C C . HIS A 1 79 ? 13.503 -17.549 -24.012 1.00 45.31 79 HIS A C 1
ATOM 606 O O . HIS A 1 79 ? 12.669 -17.409 -24.903 1.00 45.31 79 HIS A O 1
ATOM 612 N N . GLY A 1 80 ? 14.787 -17.220 -24.164 1.00 39.84 80 GLY A N 1
ATOM 613 C CA . GLY A 1 80 ? 15.494 -17.116 -25.440 1.00 39.84 80 GLY A CA 1
ATOM 614 C C . GLY A 1 80 ? 16.811 -17.862 -25.312 1.00 39.84 80 GLY A C 1
ATOM 615 O O . GLY A 1 80 ? 17.449 -17.676 -24.250 1.00 39.84 80 GLY A O 1
#

Mean predicted aligned error: 13.4 Å

Foldseek 3Di:
DDDDDPDPPPPPPPDCVPPDPPPPPLLVLLVVVCVVPVPDDLVRSQVVCVVVVHHDDSVVSNVSNVVSVVVVVVVPDDDD

pLDDT: mean 73.93, std 16.72, range [39.84, 91.25]

Secondary structure (DSSP, 8-state):
------------S--GGG-------HHHHHHHHHHH-TT--HHHHHHHHHHTT----HHHHHHHHHHHHHHHHGGG----

Nearest PDB structures (foldseek):
  1wgf-assembly1_A  TM=4.426E-01  e=2.993E+00  Mus musculus
  8v87-assembly1_v  TM=4.419E-01  e=4.928E+00  Saccharomyces cerevisiae BY4741
  6sgb-assembly1_Ck  TM=3.210E-01  e=9.785E+00  Trypanosoma brucei brucei

Sequence (80 aa):
MDIAGSKPHEFPSDAPWRAVQRRIDTKALVLDLLQKHPEAAPDEIAAMLARSGIQVNGMLIAHLVQEYRRKAGRGGSIHG

Radius of gyration: 22.91 Å; Cα contacts (8 Å, |Δi|>4): 34; chains: 1; bounding box: 30×41×81 Å